Protein AF-A0A6N2HGN4-F1 (afdb_monomer_lite)

Foldseek 3Di:
DDWADDPDDPPRDDDDIDDDDDPDDPQDPVNVVVSVVVVVCPVVVVVLVCCCCPPVPLPPDPDDDPVVSVVSVVVSVVVVVVCVVCVVVCPPPDDPPDDD

Structure (mmCIF, N/CA/C/O backbone):
data_AF-A0A6N2HGN4-F1
#
_entry.id   AF-A0A6N2HGN4-F1
#
loop_
_atom_site.group_PDB
_atom_site.id
_atom_site.type_symbol
_atom_site.label_atom_id
_atom_site.label_alt_id
_atom_site.label_comp_id
_atom_site.label_asym_id
_atom_site.label_entity_id
_atom_site.label_seq_id
_atom_site.pdbx_PDB_ins_code
_atom_site.Cartn_x
_atom_site.Cartn_y
_atom_site.Cartn_z
_atom_site.occupancy
_atom_site.B_iso_or_equiv
_atom_site.auth_seq_id
_atom_site.auth_comp_id
_atom_site.auth_asym_id
_atom_site.auth_atom_id
_atom_site.pdbx_PDB_model_num
ATOM 1 N N . MET A 1 1 ? -5.501 15.321 20.588 1.00 88.19 1 MET A N 1
ATOM 2 C CA . MET A 1 1 ? -4.928 13.973 20.811 1.00 88.19 1 MET A CA 1
ATOM 3 C C . MET A 1 1 ? -6.043 13.081 21.329 1.00 88.19 1 MET A C 1
ATOM 5 O O . MET A 1 1 ? -6.798 13.538 22.174 1.00 88.19 1 MET A O 1
ATOM 9 N N . ILE A 1 2 ? -6.196 11.877 20.785 1.00 90.75 2 ILE A N 1
ATOM 10 C CA . ILE A 1 2 ? -7.300 10.950 21.062 1.00 90.75 2 ILE A CA 1
ATOM 11 C C . ILE A 1 2 ? -6.693 9.680 21.659 1.00 90.75 2 ILE A C 1
ATOM 13 O O . ILE A 1 2 ? -5.792 9.095 21.057 1.00 90.75 2 ILE A O 1
ATOM 17 N N . ARG A 1 3 ? -7.156 9.269 22.842 1.00 90.69 3 ARG A N 1
ATOM 18 C CA . ARG A 1 3 ? -6.727 8.024 23.492 1.00 90.69 3 ARG A CA 1
ATOM 19 C C . ARG A 1 3 ? -7.722 6.922 23.168 1.00 90.69 3 ARG A C 1
ATOM 21 O O . ARG A 1 3 ? -8.888 7.038 23.525 1.00 90.69 3 ARG A O 1
ATOM 28 N N . LEU A 1 4 ? -7.250 5.843 22.563 1.00 88.12 4 LEU A N 1
ATOM 29 C CA . LEU A 1 4 ? -8.034 4.639 22.337 1.00 88.12 4 LEU A CA 1
ATOM 30 C C . LEU A 1 4 ? -7.660 3.593 23.383 1.00 88.12 4 LEU A C 1
ATOM 32 O O . LEU A 1 4 ? -6.489 3.226 23.527 1.00 88.12 4 LEU A O 1
ATOM 36 N N . LYS A 1 5 ? -8.666 3.127 24.124 1.00 86.75 5 LYS A N 1
ATOM 37 C CA . LYS A 1 5 ? -8.536 1.973 25.010 1.00 86.75 5 LYS A CA 1
ATOM 38 C C . LYS A 1 5 ? -8.883 0.727 24.202 1.00 86.75 5 LYS A C 1
ATOM 40 O O . LYS A 1 5 ? -9.947 0.665 23.599 1.00 86.75 5 LYS A O 1
ATOM 45 N N . VAL A 1 6 ? -7.972 -0.238 24.173 1.00 82.75 6 VAL A N 1
ATOM 46 C CA . VAL A 1 6 ? -8.232 -1.534 23.548 1.00 82.75 6 VAL A CA 1
ATOM 47 C C . VAL A 1 6 ? -8.971 -2.388 24.570 1.00 82.75 6 VAL A C 1
ATOM 49 O O . VAL A 1 6 ? -8.445 -2.635 25.650 1.00 82.75 6 VAL A O 1
ATOM 52 N N . GLU A 1 7 ? -10.203 -2.783 24.260 1.00 82.25 7 GLU A N 1
ATOM 53 C CA . GLU A 1 7 ? -10.995 -3.646 25.148 1.00 82.25 7 GLU A CA 1
ATOM 54 C C . GLU A 1 7 ? -10.699 -5.128 24.927 1.00 82.25 7 GLU A C 1
ATOM 56 O O . GLU A 1 7 ? -10.778 -5.912 25.867 1.00 82.25 7 GLU A O 1
ATOM 61 N N . HIS A 1 8 ? -10.338 -5.516 23.700 1.00 81.44 8 HIS A N 1
ATOM 62 C CA . HIS A 1 8 ? -10.084 -6.911 23.365 1.00 81.44 8 HIS A CA 1
ATOM 63 C C . HIS A 1 8 ? -9.114 -7.066 22.188 1.00 81.44 8 HIS A C 1
ATOM 65 O O . HIS A 1 8 ? -9.202 -6.362 21.178 1.00 81.44 8 HIS A O 1
ATOM 71 N N . LEU A 1 9 ? -8.231 -8.058 22.297 1.00 80.06 9 LEU A N 1
ATOM 72 C CA . LEU A 1 9 ? -7.361 -8.550 21.234 1.00 80.06 9 LEU A CA 1
ATOM 73 C C . LEU A 1 9 ? -7.422 -10.074 21.195 1.00 80.06 9 LEU A C 1
ATOM 75 O O . LEU A 1 9 ? -7.417 -10.743 22.222 1.00 80.06 9 LEU A O 1
ATOM 79 N N . SER A 1 10 ? -7.398 -10.633 19.985 1.00 79.88 10 SER A N 1
ATOM 80 C CA . SER A 1 10 ? -7.291 -12.081 19.784 1.00 79.88 10 SER A CA 1
ATOM 81 C C . SER A 1 10 ? -6.079 -12.661 20.533 1.00 79.88 10 SER A C 1
ATOM 83 O O . SER A 1 10 ? -4.988 -12.071 20.461 1.00 79.88 10 SER A O 1
ATOM 85 N N . ASN A 1 11 ? -6.241 -13.858 21.101 1.00 81.00 11 ASN A N 1
ATOM 86 C CA . ASN A 1 11 ? -5.249 -14.588 21.907 1.00 81.00 11 ASN A CA 1
ATOM 87 C C . ASN A 1 11 ? -4.936 -13.946 23.268 1.00 81.00 11 ASN A C 1
ATOM 89 O O . ASN A 1 11 ? -3.803 -14.060 23.727 1.00 81.00 11 ASN A O 1
ATOM 93 N N . ASP A 1 12 ? -5.915 -13.269 23.878 1.00 73.44 12 ASP A N 1
ATOM 94 C CA . ASP A 1 12 ? -5.840 -12.735 25.251 1.00 73.44 12 ASP A CA 1
ATOM 95 C C . ASP A 1 12 ? -4.620 -11.829 25.493 1.00 73.44 12 ASP A C 1
ATOM 97 O O . ASP A 1 12 ? -4.005 -11.783 26.558 1.00 73.44 12 ASP A O 1
ATOM 101 N N . ARG A 1 13 ? -4.212 -11.129 24.431 1.00 77.62 13 ARG A N 1
ATOM 102 C CA . ARG A 1 13 ? -3.046 -10.254 24.453 1.00 77.62 13 ARG A CA 1
ATOM 103 C C . ARG A 1 13 ? -3.445 -8.923 25.062 1.00 77.62 13 ARG A C 1
ATOM 105 O O . ARG A 1 13 ? -4.325 -8.252 24.530 1.00 77.62 13 ARG A O 1
ATOM 112 N N . ASP A 1 14 ? -2.742 -8.513 26.107 1.00 79.06 14 ASP A N 1
ATOM 113 C CA . ASP A 1 14 ? -2.830 -7.137 26.578 1.00 79.06 14 ASP A CA 1
ATOM 114 C C . ASP A 1 14 ? -2.177 -6.194 25.552 1.00 79.06 14 ASP A C 1
ATOM 116 O O . ASP A 1 14 ? -1.177 -6.543 24.910 1.00 79.06 14 ASP A O 1
ATOM 120 N N . ALA A 1 15 ? -2.746 -5.003 25.373 1.00 78.25 15 ALA A N 1
ATOM 121 C CA . ALA A 1 15 ? -2.139 -3.969 24.548 1.00 78.25 15 ALA A CA 1
ATOM 122 C C . ALA A 1 15 ? -2.186 -2.604 25.223 1.00 78.25 15 ALA A C 1
ATOM 124 O O . ALA A 1 15 ? -3.240 -2.169 25.698 1.00 78.25 15 ALA A O 1
ATOM 125 N N . PRO A 1 16 ? -1.062 -1.866 25.182 1.00 83.31 16 PRO A N 1
ATOM 126 C CA . PRO A 1 16 ? -1.041 -0.505 25.669 1.00 83.31 16 PRO A CA 1
ATOM 127 C C . PRO A 1 16 ? -2.043 0.355 24.882 1.00 83.31 16 PRO A C 1
ATOM 129 O O . PRO A 1 16 ? -2.307 0.093 23.702 1.00 83.31 16 PRO A O 1
ATOM 132 N N . PRO A 1 17 ? -2.588 1.411 25.510 1.00 85.38 17 PRO A N 1
ATOM 133 C CA . PRO A 1 17 ? -3.495 2.324 24.834 1.00 85.38 17 PRO A CA 1
ATOM 134 C C . PRO A 1 17 ? -2.830 2.929 23.596 1.00 85.38 17 PRO A C 1
ATOM 136 O O . PRO A 1 17 ? -1.662 3.325 23.624 1.00 85.38 17 PRO A O 1
ATOM 139 N N . VAL A 1 18 ? -3.603 3.040 22.520 1.00 89.38 18 VAL A N 1
ATOM 140 C CA . VAL A 1 18 ? -3.150 3.657 21.272 1.00 89.38 18 VAL A CA 1
ATOM 141 C C . VAL A 1 18 ? -3.504 5.136 21.302 1.00 89.38 18 VAL A C 1
ATOM 143 O O . VAL A 1 18 ? -4.612 5.518 21.674 1.00 89.38 18 VAL A O 1
ATOM 146 N N . TRP A 1 19 ? -2.569 5.980 20.881 1.00 91.44 19 TRP A N 1
ATOM 147 C CA . TRP A 1 19 ? -2.794 7.413 20.756 1.00 91.44 19 TRP A CA 1
ATOM 148 C C . TRP A 1 19 ? -2.899 7.803 19.288 1.00 91.44 19 TRP A C 1
ATOM 150 O O . TRP A 1 19 ? -1.989 7.540 18.504 1.00 91.44 19 TRP A O 1
ATOM 160 N N . LEU A 1 20 ? -4.006 8.450 18.926 1.00 92.94 20 LEU A N 1
ATOM 161 C CA . LEU A 1 20 ? -4.195 9.054 17.613 1.00 92.94 20 LEU A CA 1
ATOM 162 C C . LEU A 1 20 ? -4.067 10.573 17.714 1.00 92.94 20 LEU A C 1
ATOM 164 O O . LEU A 1 20 ? -4.567 11.212 18.645 1.00 92.94 20 LEU A O 1
ATOM 168 N N . TRP A 1 21 ? -3.415 11.172 16.726 1.00 93.75 21 TRP A N 1
ATOM 169 C CA . TRP A 1 21 ? -3.406 12.618 16.553 1.00 93.75 21 TRP A CA 1
ATOM 170 C C . TRP A 1 21 ? -4.363 13.009 15.424 1.00 93.75 21 TRP A C 1
ATOM 172 O O . TRP A 1 21 ? -4.427 12.337 14.399 1.00 93.75 21 TRP A O 1
ATOM 182 N N . SER A 1 22 ? -5.108 14.093 15.627 1.00 91.69 22 SER A N 1
ATOM 183 C CA . SER A 1 22 ? -5.970 14.706 14.618 1.00 91.69 22 SER A CA 1
ATOM 184 C C . SER A 1 22 ? -5.950 16.218 14.816 1.00 91.69 22 SER A C 1
ATOM 186 O O . SER A 1 22 ? -5.947 16.684 15.959 1.00 91.69 22 SER A O 1
ATOM 188 N N . SER A 1 23 ? -5.934 16.967 13.713 1.00 92.62 23 SER A N 1
ATOM 189 C CA . SER A 1 23 ? -6.063 18.427 13.707 1.00 92.62 23 SER A CA 1
ATOM 190 C C . SER A 1 23 ? -7.510 18.898 13.877 1.00 92.62 23 SER A C 1
ATOM 192 O O . SER A 1 23 ? -7.735 20.082 14.120 1.00 92.62 23 SER A O 1
ATOM 194 N N . LYS A 1 24 ? -8.497 17.998 13.752 1.00 92.38 24 LYS A N 1
ATOM 195 C CA . LYS A 1 24 ? -9.916 18.340 13.881 1.00 92.38 24 LYS A CA 1
ATOM 196 C C . LYS A 1 24 ? -10.252 18.697 15.328 1.00 92.38 24 LYS A C 1
ATOM 198 O O . LYS A 1 24 ? -10.084 17.883 16.237 1.00 92.38 24 LYS A O 1
ATOM 203 N N . THR A 1 25 ? -10.769 19.904 15.527 1.00 93.12 25 THR A N 1
ATOM 204 C CA . THR A 1 25 ? -11.353 20.338 16.798 1.00 93.12 25 THR A CA 1
ATOM 205 C C . THR A 1 25 ? -12.794 19.833 16.912 1.00 93.12 25 THR A C 1
ATOM 207 O O . THR A 1 25 ? -13.481 19.671 15.906 1.00 93.12 25 THR A O 1
ATOM 210 N N . GLY A 1 26 ? -13.247 19.539 18.136 1.00 92.62 26 GLY A N 1
ATOM 211 C CA . GLY A 1 26 ? -14.620 19.071 18.379 1.00 92.62 26 GLY A CA 1
ATOM 212 C C . GLY A 1 26 ? -14.961 17.731 17.716 1.00 92.62 26 GLY A C 1
ATOM 213 O O . GLY A 1 26 ? -16.085 17.560 17.257 1.00 92.62 26 GLY A O 1
ATOM 214 N N . ALA A 1 27 ? -13.994 16.809 17.622 1.00 92.81 27 ALA A N 1
ATOM 215 C CA . ALA A 1 27 ? -14.212 15.491 17.029 1.00 92.81 27 ALA A CA 1
ATOM 216 C C . ALA A 1 27 ? -15.365 14.755 17.731 1.00 92.81 27 ALA A C 1
ATOM 218 O O . ALA A 1 27 ? -15.352 14.591 18.954 1.00 92.81 27 ALA A O 1
ATOM 219 N N . THR A 1 28 ? -16.348 14.317 16.949 1.00 95.31 28 THR A N 1
ATOM 220 C CA . THR A 1 28 ? -17.469 13.507 17.434 1.00 95.31 28 THR A CA 1
ATOM 221 C C . THR A 1 28 ? -17.035 12.045 17.613 1.00 95.31 28 THR A C 1
ATOM 223 O O . THR A 1 28 ? -15.975 11.654 17.115 1.00 95.31 28 THR A O 1
ATOM 226 N N . PRO A 1 29 ? -17.832 11.198 18.286 1.00 92.19 29 PRO A N 1
ATOM 227 C CA . PRO A 1 29 ? -17.576 9.757 18.321 1.00 92.19 29 PRO A CA 1
ATOM 228 C C . PRO A 1 29 ? -17.407 9.135 16.922 1.00 92.19 29 PRO A C 1
ATOM 230 O O . PRO A 1 29 ? -16.444 8.409 16.694 1.00 92.19 29 PRO A O 1
ATOM 233 N N . ASP A 1 30 ? -18.241 9.522 15.951 1.00 95.56 30 ASP A N 1
ATOM 234 C CA . ASP A 1 30 ? -18.133 9.042 14.564 1.00 95.56 30 ASP A CA 1
ATOM 235 C C . ASP A 1 30 ? -16.807 9.444 13.894 1.00 95.56 30 ASP A C 1
ATOM 237 O O . ASP A 1 30 ? -16.233 8.688 13.103 1.00 95.56 30 ASP A O 1
ATOM 241 N N . ASP A 1 31 ? -16.284 10.635 14.209 1.00 94.94 31 ASP A N 1
ATOM 242 C CA . ASP A 1 31 ? -14.963 11.052 13.733 1.00 94.94 31 ASP A CA 1
ATOM 243 C C . ASP A 1 31 ? -13.864 10.152 14.309 1.00 94.94 31 ASP A C 1
ATOM 245 O O . ASP A 1 31 ? -12.948 9.757 13.586 1.00 94.94 31 ASP A O 1
ATOM 249 N N . VAL A 1 32 ? -13.956 9.814 15.601 1.00 92.88 32 VAL A N 1
ATOM 250 C CA . VAL A 1 32 ? -13.003 8.926 16.282 1.00 92.88 32 VAL A CA 1
ATOM 251 C C . VAL A 1 32 ? -13.010 7.540 15.641 1.00 92.88 32 VAL A C 1
ATOM 253 O O . VAL A 1 32 ? -11.935 7.022 15.326 1.00 92.88 32 VAL A O 1
ATOM 256 N N . ASP A 1 33 ? -14.190 6.985 15.364 1.00 92.94 33 ASP A N 1
ATOM 257 C CA . ASP A 1 33 ? -14.330 5.701 14.676 1.00 92.94 33 ASP A CA 1
ATOM 258 C C . ASP A 1 33 ? -13.709 5.749 13.282 1.00 92.94 33 ASP A C 1
ATOM 260 O O . ASP A 1 33 ? -12.934 4.867 12.901 1.00 92.94 33 ASP A O 1
ATOM 264 N N . ARG A 1 34 ? -13.958 6.819 12.523 1.00 93.19 34 ARG A N 1
ATOM 265 C CA . ARG A 1 34 ? -13.353 6.992 11.199 1.00 93.19 34 ARG A CA 1
ATOM 266 C C . ARG A 1 34 ? -11.830 7.108 11.267 1.00 93.19 34 ARG A C 1
ATOM 268 O O . ARG A 1 34 ? -11.143 6.514 10.432 1.00 93.19 34 ARG A O 1
ATOM 275 N N . PHE A 1 35 ? -11.286 7.843 12.237 1.00 94.06 35 PHE A N 1
ATOM 276 C CA . PHE A 1 35 ? -9.838 7.944 12.437 1.00 94.06 35 PHE A CA 1
ATOM 277 C C . PHE A 1 35 ? -9.226 6.594 12.808 1.00 94.06 35 PHE A C 1
ATOM 279 O O . PHE A 1 35 ? -8.172 6.237 12.281 1.00 94.06 35 PHE A O 1
ATOM 286 N N . TRP A 1 36 ? -9.900 5.819 13.657 1.00 91.19 36 TRP A N 1
ATOM 287 C CA . TRP A 1 36 ? -9.491 4.462 13.998 1.00 91.19 36 TRP A CA 1
ATOM 288 C C . TRP A 1 36 ? -9.489 3.533 12.777 1.00 91.19 36 TRP A C 1
ATOM 290 O O . TRP A 1 36 ? -8.481 2.876 12.509 1.00 91.19 36 TRP A O 1
ATOM 300 N N . GLN A 1 37 ? -10.558 3.532 11.976 1.00 90.94 37 GLN A N 1
ATOM 301 C CA . GLN A 1 37 ? -10.620 2.739 10.744 1.00 90.94 37 GLN A CA 1
ATOM 302 C C . GLN A 1 37 ? -9.505 3.130 9.764 1.00 90.94 37 GLN A C 1
ATOM 304 O O . GLN A 1 37 ? -8.816 2.261 9.228 1.00 90.94 37 GLN A O 1
ATOM 309 N N . ALA A 1 38 ? -9.253 4.428 9.576 1.00 91.06 38 ALA A N 1
ATOM 310 C CA . ALA A 1 38 ? -8.144 4.901 8.748 1.00 91.06 38 ALA A CA 1
ATOM 311 C C . ALA A 1 38 ? -6.780 4.438 9.292 1.00 91.06 38 ALA A C 1
ATOM 313 O O . ALA A 1 38 ? -5.932 3.965 8.531 1.00 91.06 38 ALA A O 1
ATOM 314 N N . PHE A 1 39 ? -6.581 4.501 10.612 1.00 89.56 39 PHE A N 1
ATOM 315 C CA . PHE A 1 39 ? -5.362 4.031 11.266 1.00 89.56 39 PHE A CA 1
ATOM 316 C C . PHE A 1 39 ? -5.122 2.533 11.049 1.00 89.56 39 PHE A C 1
ATOM 318 O O . PHE A 1 39 ? -3.977 2.130 10.824 1.00 89.56 39 PHE A O 1
ATOM 325 N N . LEU A 1 40 ? -6.175 1.710 11.065 1.00 86.81 40 LEU A N 1
ATOM 326 C CA . LEU A 1 40 ? -6.087 0.275 10.776 1.00 86.81 40 LEU A CA 1
ATOM 327 C C . LEU A 1 40 ? -5.760 -0.022 9.307 1.00 86.81 40 LEU A C 1
ATOM 329 O O . LEU A 1 40 ? -5.087 -1.010 9.010 1.00 86.81 40 LEU A O 1
ATOM 333 N N . ARG A 1 41 ? -6.192 0.832 8.374 1.00 88.69 41 ARG A N 1
ATOM 334 C CA . ARG A 1 41 ? -5.877 0.693 6.942 1.00 88.69 41 ARG A CA 1
ATOM 335 C C . ARG A 1 41 ? -4.435 1.076 6.596 1.00 88.69 41 ARG A C 1
ATOM 337 O O . ARG A 1 41 ? -3.984 0.743 5.506 1.00 88.69 41 ARG A O 1
ATOM 344 N N . ARG A 1 42 ? -3.658 1.684 7.509 1.00 87.19 42 ARG A N 1
ATOM 345 C CA . ARG A 1 42 ? -2.250 2.064 7.237 1.00 87.19 42 ARG A CA 1
ATOM 346 C C . ARG A 1 42 ? -1.383 0.892 6.774 1.00 87.19 42 ARG A C 1
ATOM 348 O O . ARG A 1 42 ? -0.478 1.066 5.965 1.00 87.19 42 ARG A O 1
ATOM 355 N N . PHE A 1 43 ? -1.680 -0.306 7.273 1.00 86.31 43 PHE A N 1
ATOM 356 C CA . PHE A 1 43 ? -0.951 -1.517 6.921 1.00 86.31 43 PHE A CA 1
ATOM 357 C C . PHE A 1 43 ? -1.128 -1.879 5.442 1.00 86.31 43 PHE A C 1
ATOM 359 O O . PHE A 1 43 ? -0.208 -2.421 4.833 1.00 86.31 43 PHE A O 1
ATOM 366 N N . ASP A 1 44 ? -2.264 -1.526 4.831 1.00 88.06 44 ASP A N 1
ATOM 367 C CA . ASP A 1 44 ? -2.497 -1.756 3.404 1.00 88.06 44 ASP A CA 1
ATOM 368 C C . ASP A 1 44 ? -1.479 -0.998 2.540 1.00 88.06 44 ASP A C 1
ATOM 370 O O . ASP A 1 44 ? -1.053 -1.507 1.501 1.00 88.06 44 ASP A O 1
ATOM 374 N N . LEU A 1 45 ? -1.048 0.195 2.972 1.00 87.19 45 LEU A N 1
ATOM 375 C CA . LEU A 1 45 ? -0.042 0.986 2.263 1.00 87.19 45 LEU A CA 1
ATOM 376 C C . LEU A 1 45 ? 1.309 0.270 2.279 1.00 87.19 45 LEU A C 1
ATOM 378 O O . LEU A 1 45 ? 1.916 0.077 1.227 1.00 87.19 45 LEU A O 1
ATOM 382 N N . GLU A 1 46 ? 1.746 -0.205 3.446 1.00 92.06 46 GLU A N 1
ATOM 383 C CA . GLU A 1 46 ? 2.978 -0.991 3.565 1.00 92.06 46 GLU A CA 1
ATOM 384 C C . GLU A 1 46 ? 2.926 -2.266 2.713 1.00 92.06 46 GLU A C 1
ATOM 386 O O . GLU A 1 46 ? 3.901 -2.595 2.034 1.00 92.06 46 GLU A O 1
ATOM 391 N N . HIS A 1 47 ? 1.782 -2.960 2.690 1.00 92.12 47 HIS A N 1
ATOM 392 C CA . HIS A 1 47 ? 1.590 -4.163 1.870 1.00 92.12 47 HIS A CA 1
ATOM 393 C C . HIS A 1 47 ? 1.656 -3.857 0.385 1.00 92.12 47 HIS A C 1
ATOM 395 O O . HIS A 1 47 ? 2.300 -4.590 -0.362 1.00 92.12 47 HIS A O 1
ATOM 401 N N . THR A 1 48 ? 1.033 -2.762 -0.037 1.00 92.56 48 THR A N 1
ATOM 402 C CA . THR A 1 48 ? 1.035 -2.339 -1.437 1.00 92.56 48 THR A CA 1
ATOM 403 C C . THR A 1 48 ? 2.447 -1.963 -1.882 1.00 92.56 48 THR A C 1
ATOM 405 O O . THR A 1 48 ? 2.904 -2.433 -2.923 1.00 92.56 48 THR A O 1
ATOM 408 N N . LEU A 1 49 ? 3.189 -1.205 -1.065 1.00 93.38 49 LEU A N 1
ATOM 409 C CA . LEU A 1 49 ? 4.586 -0.861 -1.345 1.00 93.38 49 LEU A CA 1
ATOM 410 C C . LEU A 1 49 ? 5.486 -2.103 -1.382 1.00 93.38 49 LEU A C 1
ATOM 412 O O . LEU A 1 49 ? 6.341 -2.222 -2.262 1.00 93.38 49 LEU A O 1
ATOM 416 N N . ARG A 1 50 ? 5.294 -3.048 -0.453 1.00 95.75 50 ARG A N 1
ATOM 417 C CA . ARG A 1 50 ? 6.015 -4.327 -0.441 1.00 95.75 50 ARG A CA 1
ATOM 418 C C . ARG A 1 50 ? 5.730 -5.130 -1.706 1.00 95.75 50 ARG A C 1
ATOM 420 O O . ARG A 1 50 ? 6.674 -5.570 -2.352 1.00 95.75 50 ARG A O 1
ATOM 427 N N . PHE A 1 51 ? 4.461 -5.283 -2.077 1.00 95.69 51 PHE A N 1
ATOM 428 C CA . PHE A 1 51 ? 4.042 -5.992 -3.286 1.00 95.69 51 PHE A CA 1
ATOM 429 C C . PHE A 1 51 ? 4.628 -5.354 -4.550 1.00 95.69 51 PHE A C 1
ATOM 431 O O . PHE A 1 51 ? 5.195 -6.050 -5.391 1.00 95.69 51 PHE A O 1
ATOM 438 N N . ALA A 1 52 ? 4.574 -4.026 -4.658 1.00 96.81 52 ALA A N 1
ATOM 439 C CA . ALA A 1 52 ? 5.151 -3.308 -5.786 1.00 96.81 52 ALA A CA 1
ATOM 440 C C . ALA A 1 52 ? 6.666 -3.554 -5.902 1.00 96.81 52 ALA A C 1
ATOM 442 O O . ALA A 1 52 ? 7.158 -3.860 -6.985 1.00 96.81 52 ALA A O 1
ATOM 443 N N . LYS A 1 53 ? 7.411 -3.495 -4.790 1.00 96.56 53 LYS A N 1
ATOM 444 C CA . LYS A 1 53 ? 8.863 -3.741 -4.786 1.00 96.56 53 LYS A CA 1
ATOM 445 C C . LYS A 1 53 ? 9.225 -5.201 -5.060 1.00 96.56 53 LYS A C 1
ATOM 447 O O . LYS A 1 53 ? 10.099 -5.459 -5.878 1.00 96.56 53 LYS A O 1
ATOM 452 N N . GLN A 1 54 ? 8.575 -6.136 -4.372 1.00 96.38 54 GLN A N 1
ATOM 453 C CA . GLN A 1 54 ? 8.982 -7.544 -4.341 1.00 96.38 54 GLN A CA 1
ATOM 454 C C . GLN A 1 54 ? 8.359 -8.382 -5.458 1.00 96.38 54 GLN A C 1
ATOM 456 O O . GLN A 1 54 ? 9.003 -9.304 -5.944 1.00 96.38 54 GLN A O 1
ATOM 461 N N . THR A 1 55 ? 7.122 -8.086 -5.857 1.00 95.75 55 THR A N 1
ATOM 462 C CA . THR A 1 55 ? 6.388 -8.884 -6.850 1.00 95.75 55 THR A CA 1
ATOM 463 C C . THR A 1 55 ? 6.339 -8.200 -8.205 1.00 95.75 55 THR A C 1
ATOM 465 O O . THR A 1 55 ? 6.607 -8.844 -9.212 1.00 95.75 55 THR A O 1
ATOM 468 N N . LEU A 1 56 ? 6.037 -6.899 -8.249 1.00 96.56 56 LEU A N 1
ATOM 469 C CA . LEU A 1 56 ? 6.000 -6.158 -9.518 1.00 96.56 56 LEU A CA 1
ATOM 470 C C . LEU A 1 56 ? 7.374 -5.614 -9.943 1.00 96.56 56 LEU A C 1
ATOM 472 O O . LEU A 1 56 ? 7.521 -5.113 -11.052 1.00 96.56 56 LEU A O 1
ATOM 476 N N . GLY A 1 57 ? 8.388 -5.725 -9.082 1.00 96.94 57 GLY A N 1
ATOM 477 C CA . GLY A 1 57 ? 9.764 -5.371 -9.417 1.00 96.94 57 GLY A CA 1
ATOM 478 C C . GLY A 1 57 ? 10.033 -3.869 -9.475 1.00 96.94 57 GLY A C 1
ATOM 479 O O . GLY A 1 57 ? 10.840 -3.430 -10.292 1.00 96.94 57 GLY A O 1
ATOM 480 N N . TRP A 1 58 ? 9.396 -3.064 -8.616 1.00 97.19 58 TRP A N 1
ATOM 481 C CA . TRP A 1 58 ? 9.586 -1.607 -8.620 1.00 97.19 58 TRP A CA 1
ATOM 482 C C . TRP A 1 58 ? 11.061 -1.201 -8.585 1.00 97.19 58 TRP A C 1
ATOM 484 O O . TRP A 1 58 ? 11.490 -0.347 -9.353 1.00 97.19 58 TRP A O 1
ATOM 494 N N . THR A 1 59 ? 11.865 -1.870 -7.766 1.00 96.06 59 THR A N 1
ATOM 495 C CA . THR A 1 59 ? 13.295 -1.575 -7.610 1.00 96.06 59 THR A CA 1
ATOM 496 C C . THR A 1 59 ? 14.203 -2.437 -8.493 1.00 96.06 59 THR A C 1
ATOM 498 O O . THR A 1 59 ? 15.418 -2.393 -8.332 1.00 96.06 59 THR A O 1
ATOM 501 N N . THR A 1 60 ? 13.640 -3.248 -9.392 1.00 95.94 60 THR A N 1
ATOM 502 C CA . THR A 1 60 ? 14.394 -4.183 -10.240 1.00 95.94 60 THR A CA 1
ATOM 503 C C . THR A 1 60 ? 15.138 -3.508 -11.403 1.00 95.94 60 THR A C 1
ATOM 505 O O . THR A 1 60 ? 16.309 -3.839 -11.612 1.00 95.94 60 THR A O 1
ATOM 508 N N . PRO A 1 61 ? 14.540 -2.591 -12.192 1.00 95.31 61 PRO A N 1
ATOM 509 C CA . PRO A 1 61 ? 15.245 -2.010 -13.331 1.00 95.31 61 PRO A CA 1
ATOM 510 C C . PRO A 1 61 ? 16.293 -0.975 -12.900 1.00 95.31 61 PRO A C 1
ATOM 512 O O . PRO A 1 61 ? 16.066 -0.140 -12.027 1.00 95.31 61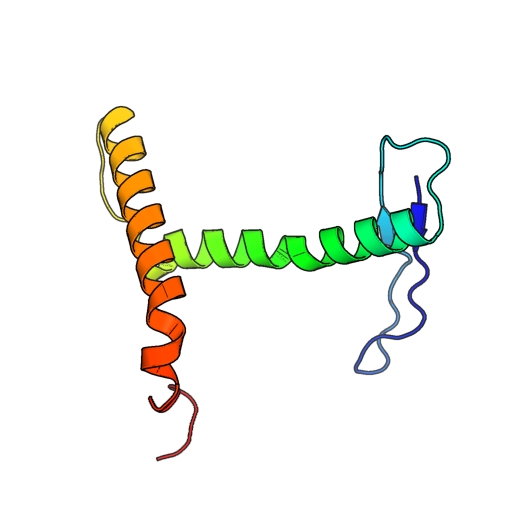 PRO A O 1
ATOM 515 N N . LYS A 1 62 ? 17.443 -0.983 -13.582 1.00 95.62 62 LYS A N 1
ATOM 516 C CA . LYS A 1 62 ? 18.540 -0.020 -13.382 1.00 95.62 62 LYS A CA 1
ATOM 517 C C . LYS A 1 62 ? 18.323 1.238 -14.228 1.00 95.62 62 LYS A C 1
ATOM 519 O O . LYS A 1 62 ? 19.019 1.466 -15.218 1.00 95.62 62 LYS A O 1
ATOM 524 N N . LEU A 1 63 ? 17.315 2.021 -13.862 1.00 96.25 63 LEU A N 1
ATOM 525 C CA . LEU A 1 63 ? 16.943 3.257 -14.553 1.00 96.25 63 LEU A CA 1
ATOM 526 C C . LEU A 1 63 ? 17.972 4.355 -14.259 1.00 96.25 63 LEU A C 1
ATOM 528 O O . LEU A 1 63 ? 18.428 4.494 -13.128 1.00 96.25 63 LEU A O 1
ATOM 532 N N . ARG A 1 64 ? 18.366 5.108 -15.291 1.00 96.00 64 ARG A N 1
ATOM 533 C CA . ARG A 1 64 ? 19.470 6.084 -15.210 1.00 96.00 64 ARG A CA 1
ATOM 534 C C . ARG A 1 64 ? 19.019 7.542 -15.144 1.00 96.00 64 ARG A C 1
ATOM 536 O O . ARG A 1 64 ? 19.861 8.402 -14.918 1.00 96.00 64 ARG A O 1
ATOM 543 N N . THR A 1 65 ? 17.731 7.822 -15.345 1.00 98.06 65 THR A N 1
ATOM 544 C CA . THR A 1 65 ? 17.181 9.184 -15.273 1.00 98.06 65 THR A CA 1
ATOM 545 C C . THR A 1 65 ? 15.911 9.219 -14.419 1.00 98.06 65 THR A C 1
ATOM 547 O O . THR A 1 65 ? 15.200 8.205 -14.358 1.00 98.06 65 THR A O 1
ATOM 550 N N . PRO A 1 66 ? 15.600 10.358 -13.772 1.00 97.31 66 PRO A N 1
ATOM 551 C CA . PRO A 1 66 ? 14.376 10.518 -12.987 1.00 97.31 66 PRO A CA 1
ATOM 552 C C . PRO A 1 66 ? 13.109 10.268 -13.813 1.00 97.31 66 PRO A C 1
ATOM 554 O O . PRO A 1 66 ? 12.225 9.531 -13.392 1.00 97.31 66 PRO A O 1
ATOM 557 N N . GLU A 1 67 ? 13.064 10.756 -15.051 1.00 98.19 67 GLU A N 1
ATOM 558 C CA . GLU A 1 67 ? 11.891 10.621 -15.919 1.00 98.19 67 GLU A CA 1
ATOM 559 C C . GLU A 1 67 ? 11.652 9.156 -16.307 1.00 98.19 67 GLU A C 1
ATOM 561 O O . GLU A 1 67 ? 10.523 8.736 -16.562 1.00 98.19 67 GLU A O 1
ATOM 566 N N . ALA A 1 68 ? 12.714 8.351 -16.412 1.00 97.94 68 ALA A N 1
ATOM 567 C CA . ALA A 1 68 ? 12.580 6.91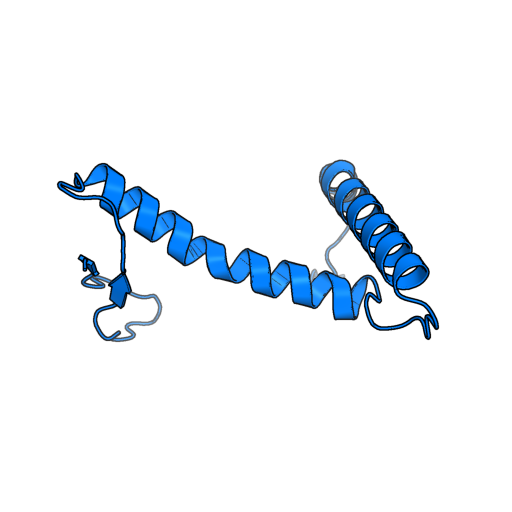6 -16.630 1.00 97.94 68 ALA A CA 1
ATOM 568 C C . ALA A 1 68 ? 12.005 6.219 -15.384 1.00 97.94 68 ALA A C 1
ATOM 570 O O . ALA A 1 68 ? 11.146 5.347 -15.525 1.00 97.94 68 ALA A O 1
ATOM 571 N N . ALA A 1 69 ? 12.424 6.629 -14.181 1.00 97.44 69 ALA A N 1
ATOM 572 C CA . ALA A 1 69 ? 11.886 6.130 -12.912 1.00 97.44 69 ALA A CA 1
ATOM 573 C C . ALA A 1 69 ? 10.404 6.486 -12.713 1.00 97.44 69 ALA A C 1
ATOM 575 O O . ALA A 1 69 ? 9.619 5.633 -12.286 1.00 97.44 69 ALA A O 1
ATOM 576 N N . ASP A 1 70 ? 9.996 7.692 -13.103 1.00 98.06 70 ASP A N 1
ATOM 577 C CA . ASP A 1 70 ? 8.595 8.116 -13.052 1.00 98.06 70 ASP A CA 1
ATOM 578 C C . ASP A 1 70 ? 7.728 7.295 -14.009 1.00 98.06 70 ASP A C 1
ATOM 580 O O . ASP A 1 70 ? 6.694 6.752 -13.614 1.00 98.06 70 ASP A O 1
ATOM 584 N N . ARG A 1 71 ? 8.173 7.122 -15.263 1.00 98.00 71 ARG A N 1
ATOM 585 C CA . ARG A 1 71 ? 7.470 6.273 -16.242 1.00 98.00 71 ARG A CA 1
ATOM 586 C C . ARG A 1 71 ? 7.357 4.830 -15.759 1.00 98.00 71 ARG A C 1
ATOM 588 O O . ARG A 1 71 ? 6.297 4.224 -15.897 1.00 98.00 71 ARG A O 1
ATOM 595 N N . TRP A 1 72 ? 8.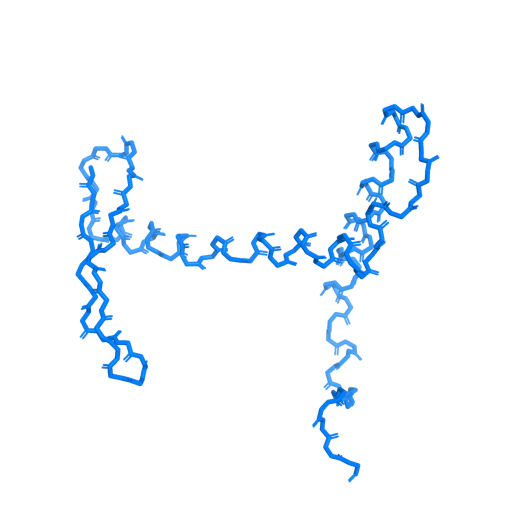418 4.288 -15.164 1.00 98.19 72 TRP A N 1
ATOM 596 C CA . TRP A 1 72 ? 8.384 2.949 -14.583 1.00 98.19 72 TRP A CA 1
ATOM 597 C C . TRP A 1 72 ? 7.365 2.842 -13.447 1.00 98.19 72 TRP A C 1
ATOM 599 O O . TRP A 1 72 ? 6.585 1.894 -13.404 1.00 98.19 72 TRP A O 1
ATOM 609 N N . THR A 1 73 ? 7.301 3.849 -12.577 1.00 97.56 73 THR A N 1
ATOM 610 C CA . THR A 1 73 ? 6.301 3.909 -11.505 1.00 97.56 73 THR A CA 1
ATOM 611 C C . THR A 1 73 ? 4.877 3.913 -12.070 1.00 97.56 73 THR A C 1
ATOM 613 O O . THR A 1 73 ? 4.030 3.158 -11.593 1.00 97.56 73 THR A O 1
ATOM 616 N N . TRP A 1 74 ? 4.616 4.669 -13.141 1.00 98.19 74 TRP A N 1
ATOM 617 C CA . TRP A 1 74 ? 3.316 4.651 -13.821 1.00 98.19 74 TRP A CA 1
ATOM 618 C C . TRP A 1 74 ? 2.959 3.284 -14.411 1.00 98.19 74 TRP A C 1
ATOM 620 O O . TRP A 1 74 ? 1.821 2.841 -14.255 1.00 98.19 74 TRP A O 1
ATOM 630 N N . ILE A 1 75 ? 3.917 2.578 -15.020 1.00 97.81 75 ILE A N 1
ATOM 631 C CA . ILE A 1 75 ? 3.698 1.212 -15.527 1.00 97.81 75 ILE A CA 1
ATOM 632 C C . ILE A 1 75 ? 3.265 0.276 -14.391 1.00 97.81 75 ILE A C 1
ATOM 634 O O . ILE A 1 75 ? 2.308 -0.480 -14.549 1.00 97.81 75 ILE A O 1
ATOM 638 N N . LEU A 1 76 ? 3.910 0.355 -13.225 1.00 97.38 76 LEU A N 1
ATOM 639 C CA . LEU A 1 76 ? 3.546 -0.462 -12.063 1.00 97.38 76 LEU A CA 1
ATOM 640 C C . LEU A 1 76 ? 2.157 -0.126 -11.523 1.00 97.38 76 LEU A C 1
ATOM 642 O O . LEU A 1 76 ? 1.423 -1.037 -11.143 1.00 97.38 76 LEU A O 1
ATOM 646 N N . ILE A 1 77 ? 1.782 1.157 -11.494 1.00 97.31 77 ILE A N 1
ATOM 647 C CA . ILE A 1 77 ? 0.441 1.593 -11.078 1.00 97.31 77 ILE A CA 1
ATOM 648 C C . ILE A 1 77 ? -0.617 1.014 -12.023 1.00 97.31 77 ILE A C 1
ATOM 650 O O . ILE A 1 77 ? -1.625 0.471 -11.560 1.00 97.31 77 ILE A O 1
ATOM 654 N N . VAL A 1 78 ? -0.380 1.073 -13.337 1.00 98.19 78 VAL A N 1
ATOM 655 C CA . VAL A 1 78 ? -1.278 0.481 -14.340 1.00 98.19 78 VAL A CA 1
ATOM 656 C C . VAL A 1 78 ? -1.366 -1.033 -14.156 1.00 98.19 78 VAL A C 1
ATOM 658 O O . VAL A 1 78 ? -2.471 -1.558 -14.040 1.00 98.19 78 VAL A O 1
ATOM 661 N N . ALA A 1 79 ? -0.234 -1.731 -14.035 1.00 97.56 79 ALA A N 1
ATOM 662 C CA . ALA A 1 79 ? -0.204 -3.178 -13.823 1.00 97.56 79 ALA A CA 1
ATOM 663 C C . ALA A 1 79 ? -0.932 -3.590 -12.531 1.00 97.56 79 ALA A C 1
ATOM 665 O O . ALA A 1 79 ? -1.752 -4.507 -12.535 1.00 97.56 79 ALA A O 1
ATOM 666 N N . HIS A 1 80 ? -0.699 -2.879 -11.423 1.00 96.25 80 HIS A N 1
ATOM 667 C CA . HIS A 1 80 ? -1.409 -3.113 -10.166 1.00 96.25 80 HIS A CA 1
ATOM 668 C C . HIS A 1 80 ? -2.922 -2.908 -10.321 1.00 96.25 80 HIS A C 1
ATOM 670 O O . HIS A 1 80 ? -3.711 -3.715 -9.826 1.00 96.25 80 HIS A O 1
ATOM 676 N N . THR A 1 81 ? -3.333 -1.863 -11.043 1.00 96.62 81 THR A N 1
ATOM 677 C CA . THR A 1 81 ? -4.748 -1.577 -11.321 1.00 96.62 81 THR A CA 1
ATOM 678 C C . THR A 1 81 ? -5.380 -2.685 -12.160 1.00 96.62 81 THR A C 1
ATOM 680 O O . THR A 1 81 ? -6.451 -3.176 -11.810 1.00 96.62 81 THR A O 1
ATOM 683 N N . GLN A 1 82 ? -4.699 -3.148 -13.211 1.00 97.19 82 GLN A N 1
ATOM 684 C CA . GLN A 1 82 ? -5.159 -4.268 -14.034 1.00 97.19 82 GLN A CA 1
ATOM 685 C C . GLN A 1 82 ? -5.332 -5.544 -13.204 1.00 97.19 82 GLN A C 1
ATOM 687 O O . GLN A 1 82 ? -6.383 -6.174 -13.281 1.00 97.19 82 GLN A O 1
ATOM 692 N N . LEU A 1 83 ? -4.367 -5.887 -12.344 1.00 95.25 83 LEU A N 1
ATOM 693 C CA . LEU A 1 83 ? -4.476 -7.041 -11.441 1.00 95.25 83 LEU A CA 1
ATOM 694 C C . LEU A 1 83 ? -5.650 -6.908 -10.460 1.00 95.25 83 LEU A C 1
ATOM 696 O O . LEU A 1 83 ? -6.342 -7.885 -10.178 1.00 95.25 83 LEU A O 1
ATOM 700 N N . ARG A 1 84 ? -5.904 -5.699 -9.944 1.00 93.81 84 ARG A N 1
ATOM 701 C CA . ARG A 1 84 ? -7.047 -5.423 -9.059 1.00 93.81 84 ARG A CA 1
ATOM 702 C C . ARG A 1 84 ? -8.380 -5.603 -9.781 1.00 93.81 84 ARG A C 1
ATOM 704 O O . ARG A 1 84 ? -9.280 -6.213 -9.209 1.00 93.81 84 ARG A O 1
ATOM 711 N N . LEU A 1 85 ? -8.494 -5.108 -11.013 1.00 97.00 85 LEU A N 1
ATOM 712 C CA . LEU A 1 85 ? -9.694 -5.253 -11.842 1.00 97.00 85 LEU A CA 1
ATOM 713 C C . LEU A 1 85 ? -9.912 -6.704 -12.290 1.00 97.00 85 LEU A C 1
ATOM 715 O O . LEU A 1 85 ? -11.044 -7.172 -12.314 1.00 97.00 85 LEU A O 1
ATOM 719 N N . ALA A 1 86 ? -8.834 -7.437 -12.570 1.00 95.50 86 ALA A N 1
ATOM 720 C CA . ALA A 1 86 ? -8.875 -8.843 -12.960 1.00 95.50 86 ALA A CA 1
ATOM 721 C C . ALA A 1 86 ? -9.129 -9.806 -11.786 1.00 95.50 86 ALA A C 1
ATOM 723 O O . ALA A 1 86 ? -9.279 -11.005 -12.011 1.00 95.50 86 ALA A O 1
ATOM 724 N N . ARG A 1 87 ? -9.210 -9.317 -10.538 1.00 93.00 87 ARG A N 1
ATOM 725 C CA . ARG A 1 87 ? -9.405 -10.152 -9.338 1.00 93.00 87 ARG A CA 1
ATOM 726 C C . ARG A 1 87 ? -10.540 -11.185 -9.466 1.00 93.00 87 ARG A C 1
ATOM 728 O O . ARG A 1 87 ? -10.304 -12.313 -9.038 1.00 93.00 87 ARG A O 1
ATOM 735 N N . PRO A 1 88 ? -11.727 -10.871 -10.028 1.00 95.06 88 PRO A N 1
ATOM 736 C CA . PRO A 1 88 ? -12.802 -11.855 -10.164 1.00 95.06 88 PRO A CA 1
ATOM 737 C C . PRO A 1 88 ? -12.420 -13.067 -11.022 1.00 95.06 88 PRO A C 1
ATOM 739 O O . PRO A 1 88 ? -12.875 -14.169 -10.738 1.00 95.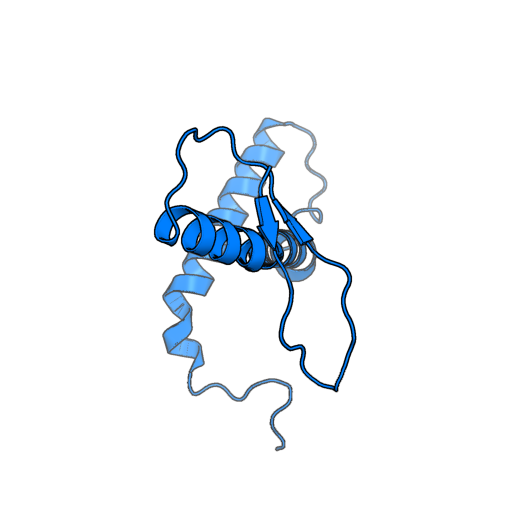06 88 PRO A O 1
ATOM 742 N N . LEU A 1 89 ? -11.537 -12.892 -12.011 1.00 93.38 89 LEU A N 1
ATOM 743 C CA . LEU A 1 89 ? -11.073 -13.971 -12.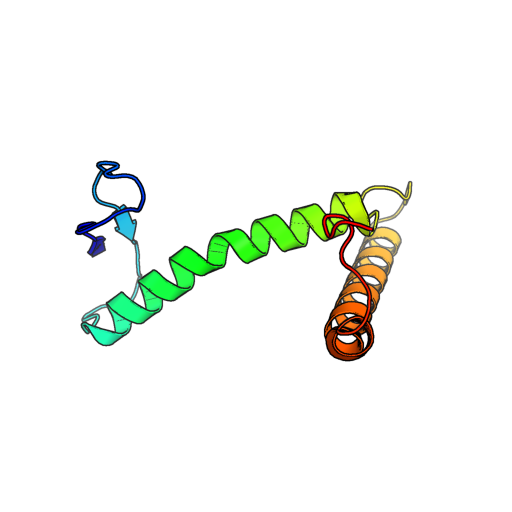891 1.00 93.38 89 LEU A CA 1
ATOM 744 C C . LEU A 1 89 ? -10.224 -15.018 -12.154 1.00 93.38 89 LEU A C 1
ATOM 746 O O . LEU A 1 89 ? -10.065 -16.132 -12.636 1.00 93.38 89 LEU A O 1
ATOM 750 N N . ALA A 1 90 ? -9.677 -14.671 -10.987 1.00 90.12 90 ALA A N 1
ATOM 751 C CA . ALA A 1 90 ? -8.882 -15.574 -10.163 1.00 90.12 90 ALA A CA 1
ATOM 752 C C . ALA A 1 90 ? -9.703 -16.277 -9.066 1.00 90.12 90 ALA A C 1
ATOM 754 O O . ALA A 1 90 ? -9.115 -16.926 -8.204 1.00 90.12 90 ALA A O 1
ATOM 755 N N . THR A 1 91 ? -11.033 -16.125 -9.052 1.00 88.94 91 THR A N 1
ATOM 756 C CA . THR A 1 91 ? -11.888 -16.658 -7.973 1.00 88.94 91 THR A CA 1
ATOM 757 C C . THR A 1 91 ? -11.885 -18.185 -7.943 1.00 88.94 91 THR A C 1
ATOM 759 O O . THR A 1 91 ? -11.764 -18.759 -6.865 1.00 88.94 91 THR A O 1
ATOM 762 N N . ASP A 1 92 ? -11.930 -18.818 -9.117 1.00 88.50 92 ASP A N 1
ATOM 763 C CA . ASP A 1 92 ? -11.950 -20.280 -9.264 1.00 88.50 92 ASP A CA 1
ATOM 764 C C . ASP A 1 92 ? -10.542 -20.888 -9.349 1.00 88.50 92 ASP A C 1
ATOM 766 O O . ASP A 1 92 ? -10.372 -22.104 -9.449 1.00 88.50 92 ASP A O 1
ATOM 770 N N . LEU A 1 93 ? -9.504 -20.045 -9.320 1.00 87.00 93 LEU A N 1
ATOM 771 C CA . LEU A 1 93 ? -8.130 -20.518 -9.302 1.00 87.00 93 LEU A CA 1
ATOM 772 C C . LEU A 1 93 ? -7.769 -20.975 -7.895 1.00 87.00 93 LEU A C 1
ATOM 774 O O . LEU A 1 93 ? -7.854 -20.222 -6.922 1.00 87.00 93 LEU A O 1
ATOM 778 N N . ARG A 1 94 ? -7.281 -22.211 -7.820 1.00 84.50 94 ARG A N 1
ATOM 779 C CA . ARG A 1 94 ? -6.757 -22.785 -6.590 1.00 84.50 94 ARG A CA 1
ATOM 780 C C . ARG A 1 94 ? -5.661 -21.896 -6.006 1.00 84.50 94 ARG A C 1
ATOM 782 O O . ARG A 1 94 ? -4.704 -21.516 -6.688 1.00 84.50 94 ARG A O 1
ATOM 789 N N . ARG A 1 95 ? -5.758 -21.594 -4.713 1.00 83.94 95 ARG A N 1
ATOM 790 C CA . ARG A 1 95 ? -4.734 -20.809 -4.016 1.00 83.94 95 ARG A CA 1
ATOM 791 C C . ARG A 1 95 ? -3.489 -21.661 -3.763 1.00 83.94 95 ARG A C 1
ATOM 793 O O . ARG A 1 95 ? -3.609 -22.848 -3.470 1.00 83.94 95 ARG A O 1
ATOM 800 N N . PRO A 1 96 ? -2.286 -21.058 -3.714 1.00 80.81 96 PRO A N 1
ATOM 801 C CA . PRO A 1 96 ? -1.029 -21.796 -3.524 1.00 80.81 96 PRO A CA 1
ATOM 802 C C . PRO A 1 96 ? -0.936 -22.672 -2.261 1.00 80.81 96 PRO A C 1
ATOM 804 O O . PRO A 1 96 ? -0.035 -23.494 -2.158 1.00 80.81 96 PRO A O 1
ATOM 807 N N . ARG A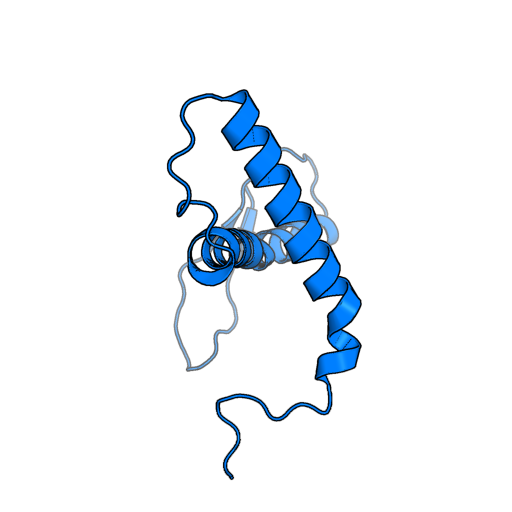 1 97 ? -1.815 -22.472 -1.272 1.00 79.56 97 ARG A N 1
ATOM 808 C CA . ARG A 1 97 ? -1.831 -23.220 -0.002 1.00 79.56 97 ARG A CA 1
ATOM 809 C C . ARG A 1 97 ? -2.998 -24.198 0.124 1.00 79.56 97 ARG A C 1
ATOM 811 O O . ARG A 1 97 ? -3.108 -24.876 1.140 1.00 79.56 97 ARG A O 1
ATOM 818 N N . GLU A 1 98 ? -3.878 -24.258 -0.868 1.00 83.75 98 GLU A N 1
ATOM 819 C CA . GLU A 1 98 ? -4.935 -25.267 -0.901 1.00 83.75 98 GLU A CA 1
ATOM 820 C C . GLU A 1 98 ? -4.303 -26.625 -1.201 1.00 83.75 98 GLU A C 1
ATOM 822 O O . GLU A 1 98 ? -3.360 -26.709 -1.991 1.00 83.75 98 GLU A O 1
ATOM 827 N N . LYS A 1 99 ? -4.770 -27.681 -0.531 1.00 75.19 99 LYS A N 1
ATOM 828 C CA . LYS A 1 99 ? -4.265 -29.047 -0.733 1.00 75.19 99 LYS A CA 1
ATOM 829 C C . LYS A 1 99 ? -4.647 -29.565 -2.131 1.00 75.19 99 LYS A C 1
ATOM 831 O O . LYS A 1 99 ? -5.616 -29.051 -2.688 1.00 75.19 99 LYS A O 1
ATOM 836 N N . PRO A 1 100 ? -3.851 -30.481 -2.721 1.00 76.31 100 PRO A N 1
ATOM 837 C CA . PRO A 1 100 ? -4.169 -31.057 -4.020 1.00 76.31 100 PRO A CA 1
ATOM 838 C C . PRO A 1 100 ? -5.421 -31.906 -4.021 1.00 76.31 100 PRO A C 1
ATOM 840 O O . PRO A 1 100 ? -5.701 -32.522 -2.971 1.00 76.31 100 PRO A O 1
#

Sequence (100 aa):
MIRLKVEHLSNDRDAPPVWLWSSKTGATPDDVDRFWQAFLRRFDLEHTLRFAKQTLGWTTPKLRTPEAADRWTWILIVAHTQLRLARPLATDLRRPREKP

pLDDT: mean 91.22, std 6.23, range [73.44, 98.19]

Secondary structure (DSSP, 8-state):
-EEEPP---TTT---PPEEE----TT--HHHHHHHHHHHHHHHHHHHHHHHHHHTS-TT-S---SHHHHHHHHHHHHHHHHHHHHTGGGGSSSPPTTS--

Radius of gyration: 19.93 Å; chains: 1; bounding box: 38×51×43 Å